Protein AF-A0A494R2I3-F1 (afdb_monomer)

Secondary structure (DSSP, 8-state):
-HHHHHHHHHHHHHHHHHHHHHHHHHHHHHHHHHHHH----HHHHHHHHHHHHHHHHHHHHHHHHHHHHHSTTTTTS-HHHHHHHHHHHHHHHHHHHHHHHHHHHHHHHHHT---

Solvent-accessible surface area (backbone atoms only — not comparable to full-atom values): 6493 Å² total; per-residue (Å²): 106,72,69,53,74,76,38,47,66,63,51,48,53,50,50,50,50,53,41,53,58,54,50,50,56,44,55,52,51,50,50,56,44,30,74,74,69,70,55,87,54,67,69,57,55,49,48,57,54,48,54,55,51,52,47,53,50,41,48,53,52,44,51,53,51,52,53,53,68,70,32,76,83,46,72,80,49,60,76,65,60,56,54,52,51,54,53,48,49,52,49,45,51,51,51,51,52,48,54,43,50,54,49,52,52,54,43,57,54,58,74,64,62,71,134

Structure (mmCIF, N/CA/C/O backbone):
data_AF-A0A494R2I3-F1
#
_entry.id   AF-A0A494R2I3-F1
#
loop_
_atom_site.group_PDB
_atom_site.id
_atom_site.type_symbol
_atom_site.label_atom_id
_atom_site.label_alt_id
_atom_site.label_comp_id
_atom_site.label_asym_id
_atom_site.label_entity_id
_atom_site.label_seq_id
_atom_site.pdbx_PDB_ins_code
_atom_site.Cartn_x
_atom_site.Cartn_y
_atom_site.Cartn_z
_atom_site.occupancy
_atom_site.B_iso_or_equiv
_atom_site.auth_seq_id
_atom_site.auth_comp_id
_atom_site.auth_asym_id
_atom_site.auth_atom_id
_atom_site.pdbx_PDB_model_num
ATOM 1 N N . MET A 1 1 ? 0.452 6.190 -21.413 1.00 60.91 1 MET A N 1
ATOM 2 C CA . MET A 1 1 ? 1.618 5.626 -20.702 1.00 60.91 1 MET A CA 1
ATOM 3 C C . MET A 1 1 ? 2.477 6.719 -20.075 1.00 60.91 1 MET A C 1
ATOM 5 O O . MET A 1 1 ? 2.446 6.794 -18.862 1.00 60.91 1 MET A O 1
ATOM 9 N N . LYS A 1 2 ? 3.069 7.666 -20.832 1.00 74.06 2 LYS A N 1
ATOM 10 C CA . LYS A 1 2 ? 3.988 8.705 -20.293 1.00 74.06 2 LYS A CA 1
ATOM 11 C C . LYS A 1 2 ? 3.592 9.369 -18.961 1.00 74.06 2 LYS A C 1
ATOM 13 O O . LYS A 1 2 ? 4.449 9.544 -18.105 1.00 74.06 2 LYS A O 1
ATOM 18 N N . PHE A 1 3 ? 2.323 9.750 -18.779 1.00 81.19 3 PHE A N 1
ATOM 19 C CA . PHE A 1 3 ? 1.869 10.332 -17.509 1.00 81.19 3 PHE A CA 1
ATOM 20 C C . PHE A 1 3 ? 1.946 9.331 -16.351 1.00 81.19 3 PHE A C 1
ATOM 22 O O . PHE A 1 3 ? 2.458 9.676 -15.290 1.00 81.19 3 PHE A O 1
ATOM 29 N N . LEU A 1 4 ? 1.446 8.109 -16.559 1.00 77.25 4 LEU A N 1
ATOM 30 C CA . LEU A 1 4 ? 1.472 7.061 -15.546 1.00 77.25 4 LEU A CA 1
ATOM 31 C C . LEU A 1 4 ? 2.921 6.672 -15.247 1.00 77.25 4 LEU A C 1
ATOM 33 O O . LEU A 1 4 ? 3.301 6.698 -14.091 1.00 77.25 4 LEU A O 1
ATOM 37 N N . ASP A 1 5 ? 3.761 6.455 -16.259 1.00 79.62 5 ASP A N 1
ATOM 38 C CA . ASP A 1 5 ? 5.173 6.088 -16.064 1.00 79.62 5 ASP A CA 1
ATOM 39 C C . ASP A 1 5 ? 5.940 7.125 -15.230 1.00 79.62 5 ASP A C 1
ATOM 41 O O . ASP A 1 5 ? 6.712 6.769 -14.342 1.00 79.62 5 ASP A O 1
ATOM 45 N N . ALA A 1 6 ? 5.694 8.416 -15.476 1.00 87.69 6 ALA A N 1
ATOM 46 C CA . ALA A 1 6 ? 6.367 9.504 -14.772 1.00 87.69 6 ALA A CA 1
ATOM 47 C C . ALA A 1 6 ? 5.837 9.742 -13.347 1.00 87.69 6 ALA A C 1
ATOM 49 O O . ALA A 1 6 ? 6.560 10.275 -12.510 1.00 87.69 6 ALA A O 1
ATOM 50 N N . ASN A 1 7 ? 4.581 9.378 -13.065 1.00 93.62 7 ASN A N 1
ATOM 51 C CA . ASN A 1 7 ? 3.911 9.737 -11.810 1.00 93.62 7 ASN A CA 1
ATOM 52 C C . ASN A 1 7 ? 3.493 8.537 -10.957 1.00 93.62 7 ASN A C 1
ATOM 54 O O . ASN A 1 7 ? 3.040 8.739 -9.834 1.00 93.62 7 ASN A O 1
ATOM 58 N N . LEU A 1 8 ? 3.638 7.300 -11.439 1.00 94.19 8 LEU A N 1
ATOM 59 C CA . LEU A 1 8 ? 3.116 6.103 -10.777 1.00 94.19 8 LEU A CA 1
ATOM 60 C C . LEU A 1 8 ? 3.629 5.970 -9.343 1.00 94.19 8 LEU A C 1
ATOM 62 O O . LEU A 1 8 ? 2.845 5.693 -8.440 1.00 94.19 8 LEU A O 1
ATOM 66 N N . ILE A 1 9 ? 4.922 6.206 -9.120 1.00 95.69 9 ILE A N 1
ATOM 67 C CA . ILE A 1 9 ? 5.511 6.124 -7.779 1.00 95.69 9 ILE A CA 1
ATOM 68 C C . ILE A 1 9 ? 4.927 7.203 -6.858 1.00 95.69 9 ILE A C 1
ATOM 70 O O . ILE A 1 9 ? 4.490 6.885 -5.754 1.00 95.69 9 ILE A O 1
ATOM 74 N N . ASN A 1 10 ? 4.817 8.449 -7.331 1.00 96.69 10 ASN A N 1
ATOM 75 C CA . ASN A 1 10 ? 4.196 9.539 -6.569 1.00 96.69 10 ASN A CA 1
ATOM 76 C C . ASN A 1 10 ? 2.727 9.245 -6.238 1.00 96.69 10 ASN A C 1
ATOM 78 O O . ASN A 1 10 ? 2.290 9.479 -5.110 1.00 96.69 10 ASN A O 1
ATOM 82 N N . LEU A 1 11 ? 1.970 8.702 -7.195 1.00 96.38 11 LEU A N 1
ATOM 83 C CA . LEU A 1 11 ? 0.582 8.297 -6.989 1.00 96.38 11 LEU A CA 1
ATOM 84 C C . LEU A 1 11 ? 0.483 7.181 -5.945 1.00 96.38 11 LEU A C 1
ATOM 86 O O . LEU A 1 11 ? -0.336 7.280 -5.037 1.00 96.38 11 LEU A O 1
ATOM 90 N N . GLN A 1 12 ? 1.329 6.151 -6.012 1.00 96.25 12 GLN A N 1
ATOM 91 C CA . GLN A 1 12 ? 1.299 5.070 -5.025 1.00 96.25 12 GLN A CA 1
ATOM 92 C C . GLN A 1 12 ? 1.712 5.525 -3.619 1.00 96.25 12 GLN A C 1
ATOM 94 O O . GLN A 1 12 ? 1.067 5.132 -2.649 1.00 96.25 12 GLN A O 1
ATOM 99 N N . ILE A 1 13 ? 2.722 6.392 -3.493 1.00 96.81 13 ILE A N 1
ATOM 100 C CA . ILE A 1 13 ? 3.106 6.987 -2.202 1.00 96.81 13 ILE A CA 1
ATOM 101 C C . ILE A 1 13 ? 1.960 7.839 -1.644 1.00 96.81 13 ILE A C 1
ATOM 103 O O . ILE A 1 13 ? 1.656 7.770 -0.455 1.00 96.81 13 ILE A O 1
ATOM 107 N N . THR A 1 14 ? 1.278 8.596 -2.507 1.00 97.06 14 THR A N 1
ATOM 108 C CA . THR A 1 14 ? 0.104 9.391 -2.123 1.00 97.06 14 THR A CA 1
ATOM 109 C C . THR A 1 14 ? -1.030 8.491 -1.624 1.00 97.06 14 THR A C 1
ATOM 111 O O . THR A 1 14 ? -1.605 8.758 -0.570 1.00 97.06 14 THR A O 1
ATOM 114 N N . LEU A 1 15 ? -1.321 7.388 -2.323 1.00 96.12 15 LEU A N 1
ATOM 115 C CA . LEU A 1 15 ? -2.313 6.400 -1.887 1.00 96.12 15 LEU A CA 1
ATOM 116 C C . LEU A 1 15 ? -1.936 5.770 -0.539 1.00 96.12 15 LEU A C 1
ATOM 118 O O . LEU A 1 15 ? -2.807 5.624 0.316 1.00 96.12 15 LEU A O 1
ATOM 122 N N . LEU A 1 16 ? -0.659 5.442 -0.319 1.00 96.31 16 LEU A N 1
ATOM 123 C CA . LEU A 1 16 ? -0.176 4.909 0.957 1.00 96.31 16 LEU A CA 1
ATOM 124 C C . LEU A 1 16 ? -0.357 5.914 2.100 1.00 96.31 16 LEU A C 1
ATOM 126 O O . LEU A 1 16 ? -0.781 5.531 3.191 1.00 96.31 16 LEU A O 1
ATOM 130 N N . ALA A 1 17 ? -0.063 7.193 1.858 1.00 95.94 17 ALA A N 1
ATOM 131 C CA . ALA A 1 17 ? -0.239 8.249 2.850 1.00 95.94 17 ALA A CA 1
ATOM 132 C C . ALA A 1 17 ? -1.716 8.413 3.242 1.00 95.94 17 ALA A C 1
ATOM 134 O O . ALA A 1 17 ? -2.035 8.423 4.432 1.00 95.94 17 ALA A O 1
ATOM 135 N N . ILE A 1 18 ? -2.619 8.462 2.255 1.00 94.81 18 ILE A N 1
ATOM 136 C CA . ILE A 1 18 ? -4.072 8.524 2.484 1.00 94.81 18 ILE A CA 1
ATOM 137 C C . ILE A 1 18 ? -4.533 7.297 3.278 1.00 94.81 18 ILE A C 1
ATOM 139 O O . ILE A 1 18 ? -5.219 7.436 4.293 1.00 94.81 18 ILE A O 1
ATOM 143 N N . ASN A 1 19 ? -4.119 6.102 2.850 1.00 92.44 19 ASN A N 1
ATOM 144 C CA . ASN A 1 19 ? -4.495 4.852 3.495 1.00 92.44 19 ASN A CA 1
ATOM 145 C C . ASN A 1 19 ? -4.027 4.817 4.960 1.00 92.44 19 ASN A C 1
ATOM 147 O O . ASN A 1 19 ? -4.826 4.579 5.861 1.00 92.44 19 ASN A O 1
ATOM 151 N N . THR A 1 20 ? -2.765 5.168 5.216 1.00 92.94 20 THR A N 1
ATOM 152 C CA . THR A 1 20 ? -2.176 5.197 6.564 1.00 92.94 20 THR A CA 1
ATOM 153 C C . THR A 1 20 ? -2.868 6.213 7.473 1.00 92.94 20 THR A C 1
ATOM 155 O O . THR A 1 20 ? -3.184 5.896 8.620 1.00 92.94 20 THR A O 1
ATOM 158 N N . ALA A 1 21 ? -3.154 7.418 6.969 1.00 92.94 21 ALA A N 1
ATOM 159 C CA . ALA A 1 21 ? -3.869 8.443 7.727 1.00 92.94 21 ALA A CA 1
ATOM 160 C C . ALA A 1 21 ? -5.283 7.974 8.109 1.00 92.94 21 ALA A C 1
ATOM 162 O O . ALA A 1 21 ? -5.699 8.098 9.261 1.00 92.94 21 ALA A O 1
ATOM 163 N N . SER A 1 22 ? -6.001 7.378 7.156 1.00 90.94 22 SER A N 1
ATOM 164 C CA . SER A 1 22 ? -7.358 6.875 7.370 1.00 90.94 22 SER A CA 1
ATOM 165 C C . SER A 1 22 ? -7.400 5.667 8.324 1.00 90.94 22 SER A C 1
ATOM 167 O O . SER A 1 22 ? -8.235 5.622 9.230 1.00 90.94 22 SER A O 1
ATOM 169 N N . ALA A 1 23 ? -6.438 4.745 8.214 1.00 90.94 23 ALA A N 1
ATOM 170 C CA . ALA A 1 23 ? -6.268 3.628 9.137 1.00 90.94 23 ALA A CA 1
ATOM 171 C C . ALA A 1 23 ? -5.964 4.111 10.564 1.00 90.94 23 ALA A C 1
ATOM 173 O O . ALA A 1 23 ? -6.522 3.576 11.519 1.00 90.94 23 ALA A O 1
ATOM 174 N N . GLY A 1 24 ? -5.146 5.157 10.726 1.00 90.81 24 GLY A N 1
ATOM 175 C CA . GLY A 1 24 ? -4.850 5.754 12.032 1.00 90.81 24 GLY A CA 1
ATOM 176 C C . GLY A 1 24 ? -6.103 6.225 12.779 1.00 90.81 24 GLY A C 1
ATOM 177 O O . GLY A 1 24 ? -6.253 5.946 13.970 1.00 90.81 24 GLY A O 1
ATOM 178 N N . ILE A 1 25 ? -7.046 6.858 12.071 1.00 89.19 25 ILE A N 1
ATOM 179 C CA . ILE A 1 25 ? -8.339 7.284 12.638 1.00 89.19 25 ILE A CA 1
ATOM 180 C C . ILE A 1 25 ? -9.119 6.076 13.167 1.00 89.19 25 ILE A C 1
ATOM 182 O O . ILE A 1 25 ? -9.671 6.110 14.267 1.00 89.19 25 ILE A O 1
ATOM 186 N N . VAL A 1 26 ? -9.151 4.987 12.405 1.00 90.06 26 VAL A N 1
ATOM 187 C CA . VAL A 1 26 ? -9.926 3.799 12.767 1.00 90.06 26 VAL A CA 1
ATOM 188 C C . VAL A 1 26 ? -9.294 2.978 13.864 1.00 90.06 26 VAL A C 1
ATOM 190 O O . VAL A 1 26 ? -10.007 2.548 14.765 1.00 90.06 26 VAL A O 1
ATOM 193 N N . LEU A 1 27 ? -7.975 2.823 13.855 1.00 91.19 27 LEU A N 1
ATOM 194 C CA . LEU A 1 27 ? -7.258 2.192 14.957 1.00 91.19 27 LEU A CA 1
ATOM 195 C C . LEU A 1 27 ? -7.492 2.952 16.271 1.00 91.19 27 LEU A C 1
ATOM 197 O O . LEU A 1 27 ? -7.687 2.322 17.309 1.00 91.19 27 LEU A O 1
ATOM 201 N N . SER A 1 28 ? -7.565 4.290 16.227 1.00 90.56 28 SER A N 1
ATOM 202 C CA . SER A 1 28 ? -7.935 5.097 17.397 1.00 90.56 28 SER A CA 1
ATOM 203 C C . SER A 1 28 ? -9.353 4.786 17.882 1.00 90.56 28 SER A C 1
ATOM 205 O O . SER A 1 28 ? -9.558 4.563 19.072 1.00 90.56 28 SER A O 1
ATOM 207 N N . ARG A 1 29 ? -10.336 4.715 16.973 1.00 88.75 29 ARG A N 1
ATOM 208 C CA . ARG A 1 29 ? -11.727 4.384 17.332 1.00 88.75 29 ARG A CA 1
ATOM 209 C C . ARG A 1 29 ? -11.880 2.965 17.860 1.00 88.75 29 ARG A C 1
ATOM 211 O O . ARG A 1 29 ? -12.570 2.766 18.852 1.00 88.75 29 ARG A O 1
ATOM 218 N N . MET A 1 30 ? -11.213 1.989 17.249 1.00 90.62 30 MET A N 1
ATOM 219 C CA . MET A 1 30 ? -11.179 0.624 17.771 1.00 90.62 30 MET A CA 1
ATOM 220 C C . MET A 1 30 ? -10.652 0.612 19.203 1.00 90.62 30 MET A C 1
ATOM 222 O O . MET A 1 30 ? -11.266 -0.010 20.058 1.00 90.62 30 MET A O 1
ATOM 226 N N . ARG A 1 31 ? -9.561 1.334 19.484 1.00 90.50 31 ARG A N 1
ATOM 227 C CA . ARG A 1 31 ? -8.974 1.399 20.826 1.00 90.50 31 ARG A CA 1
ATOM 228 C C . ARG A 1 31 ? -9.945 1.962 21.864 1.00 90.50 31 ARG A C 1
ATOM 230 O O . ARG A 1 31 ? -10.090 1.367 22.925 1.00 90.50 31 ARG A O 1
ATOM 237 N N . GLU A 1 32 ? -10.684 3.017 21.523 1.00 90.00 32 GLU A N 1
ATOM 238 C CA . GLU A 1 32 ? -11.761 3.542 22.377 1.00 90.00 32 GLU A CA 1
ATOM 239 C C . GLU A 1 32 ? -12.856 2.492 22.650 1.00 90.00 32 GLU A C 1
ATOM 241 O O . GLU A 1 32 ? -13.370 2.407 23.765 1.00 90.00 32 GLU A O 1
ATOM 246 N N . ILE A 1 33 ? -13.226 1.683 21.649 1.00 89.06 33 ILE A N 1
ATOM 247 C CA . ILE A 1 33 ? -14.230 0.616 21.800 1.00 89.06 33 ILE A CA 1
ATOM 248 C C . ILE A 1 33 ? -13.689 -0.530 22.670 1.00 89.06 33 ILE A C 1
ATOM 250 O O . ILE A 1 33 ? -14.429 -1.050 23.504 1.00 89.06 33 ILE A O 1
ATOM 254 N N . ILE A 1 34 ? -12.414 -0.911 22.514 1.00 90.88 34 ILE A N 1
ATOM 255 C CA . ILE A 1 34 ? -11.746 -1.924 23.354 1.00 90.88 34 ILE A CA 1
ATOM 256 C C . ILE A 1 34 ? -11.781 -1.482 24.819 1.00 90.88 34 ILE A C 1
ATOM 258 O O . ILE A 1 34 ? -12.192 -2.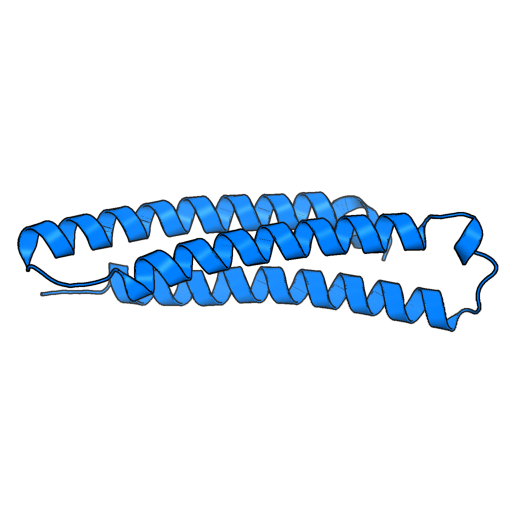253 25.681 1.00 90.88 34 ILE A O 1
ATOM 262 N N . GLU A 1 35 ? -11.409 -0.230 25.092 1.00 90.38 35 GLU A N 1
ATOM 263 C CA . GLU A 1 35 ? -11.365 0.324 26.450 1.00 90.38 35 GLU A CA 1
ATOM 264 C C . GLU A 1 35 ? -12.755 0.409 27.102 1.00 90.38 35 GLU A C 1
ATOM 266 O O . GLU A 1 35 ? -12.875 0.214 28.309 1.00 90.38 35 GLU A O 1
ATOM 271 N N . LYS A 1 36 ? -13.814 0.664 26.320 1.00 89.69 36 LYS A N 1
ATOM 272 C CA . LYS A 1 36 ? -15.191 0.790 26.835 1.00 89.69 36 LYS A CA 1
ATOM 273 C C . LYS A 1 36 ? -15.936 -0.536 26.973 1.00 89.69 36 LYS A C 1
ATOM 275 O O . LYS A 1 36 ? -16.672 -0.715 27.937 1.00 89.69 36 LYS A O 1
ATOM 280 N N . ASN A 1 37 ? -15.789 -1.429 25.998 1.00 87.69 37 ASN A N 1
ATOM 281 C CA . ASN A 1 37 ? -16.642 -2.612 25.848 1.00 87.69 37 ASN A CA 1
ATOM 282 C C . ASN A 1 37 ? -15.874 -3.939 26.002 1.00 87.69 37 ASN A C 1
ATOM 284 O O . ASN A 1 37 ? -16.495 -4.998 25.972 1.00 87.69 37 ASN A O 1
ATOM 288 N N . GLY A 1 38 ? -14.539 -3.919 26.114 1.00 85.25 38 GLY A N 1
ATOM 289 C CA . GLY A 1 38 ? -13.717 -5.135 26.181 1.00 85.25 38 GLY A CA 1
ATOM 290 C C . GLY A 1 38 ? -13.705 -5.959 24.886 1.00 85.25 38 GLY A C 1
ATOM 291 O O . GLY A 1 38 ? -13.403 -7.150 24.915 1.00 85.25 38 GLY A O 1
ATOM 292 N N . ALA A 1 39 ? -14.065 -5.351 23.750 1.00 83.81 39 ALA A N 1
ATOM 293 C CA . ALA A 1 39 ? -14.057 -6.015 22.449 1.00 83.81 39 ALA A CA 1
ATOM 294 C C . ALA A 1 39 ? -12.628 -6.415 22.033 1.00 83.81 39 ALA A C 1
ATOM 296 O O . ALA A 1 39 ? -11.669 -5.727 22.371 1.00 83.81 39 ALA A O 1
ATOM 297 N N . ASN A 1 40 ? -12.478 -7.497 21.264 1.00 88.50 40 ASN A N 1
ATOM 298 C CA . ASN A 1 40 ? -11.192 -7.893 20.685 1.00 88.50 40 ASN A CA 1
ATOM 299 C C . ASN A 1 40 ? -11.167 -7.567 19.183 1.00 88.50 40 ASN A C 1
ATOM 301 O O . ASN A 1 40 ? -11.922 -8.152 18.407 1.00 88.50 40 ASN A O 1
ATOM 305 N N . PHE A 1 41 ? -10.275 -6.656 18.779 1.00 88.69 41 PHE A N 1
ATOM 306 C CA . PHE A 1 41 ? -10.035 -6.294 17.377 1.00 88.69 41 PHE A CA 1
ATOM 307 C C . PHE A 1 41 ? -8.616 -6.631 16.898 1.00 88.69 41 PHE A C 1
ATOM 309 O O . PHE A 1 41 ? -8.196 -6.124 15.859 1.00 88.69 41 PHE A O 1
ATOM 316 N N . ASP A 1 42 ? -7.866 -7.486 17.599 1.00 90.44 42 ASP A N 1
ATOM 317 C CA . ASP A 1 42 ? -6.462 -7.789 17.273 1.00 90.44 42 ASP A CA 1
ATOM 318 C C . ASP A 1 42 ? -6.295 -8.300 15.836 1.00 90.44 42 ASP A C 1
ATOM 320 O O . ASP A 1 42 ? -5.345 -7.938 15.137 1.00 90.44 42 ASP A O 1
ATOM 324 N N . LEU A 1 43 ? -7.249 -9.108 15.361 1.00 90.06 43 LEU A N 1
ATOM 325 C CA . LEU A 1 4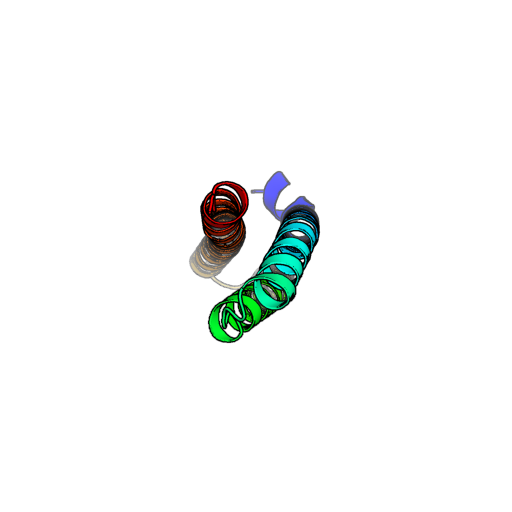3 ? -7.274 -9.589 13.979 1.00 90.06 43 LEU A CA 1
ATOM 326 C C . LEU A 1 43 ? -7.423 -8.436 12.981 1.00 90.06 43 LEU A C 1
ATOM 328 O O . LEU A 1 43 ? -6.677 -8.372 12.004 1.00 90.06 43 LEU A O 1
ATOM 332 N N . THR A 1 44 ? -8.339 -7.503 13.239 1.00 89.88 44 THR A N 1
ATOM 333 C CA . THR A 1 44 ? -8.594 -6.363 12.353 1.00 89.88 44 THR A CA 1
ATOM 334 C C . THR A 1 44 ? -7.436 -5.367 12.381 1.00 89.88 44 THR A C 1
ATOM 336 O O . THR A 1 44 ? -7.002 -4.902 11.331 1.00 89.88 44 THR A O 1
ATOM 339 N N . ILE A 1 45 ? -6.865 -5.094 13.557 1.00 91.31 45 ILE A N 1
ATOM 340 C CA . ILE A 1 45 ? -5.669 -4.253 13.714 1.00 91.31 45 ILE A CA 1
ATOM 341 C C . ILE A 1 45 ? -4.499 -4.842 12.914 1.00 91.31 45 ILE A C 1
ATOM 343 O O . ILE A 1 45 ? -3.819 -4.130 12.168 1.00 91.31 45 ILE A O 1
ATOM 347 N N . ASN A 1 46 ? -4.291 -6.158 13.010 1.00 92.62 46 ASN A N 1
ATOM 348 C CA . ASN A 1 46 ? -3.269 -6.848 12.230 1.00 92.62 46 ASN A CA 1
ATOM 349 C C . ASN A 1 46 ? -3.557 -6.817 10.722 1.00 92.62 46 ASN A C 1
ATOM 351 O O . ASN A 1 46 ? -2.612 -6.701 9.941 1.00 92.62 46 ASN A O 1
ATOM 355 N N . ALA A 1 47 ? -4.823 -6.881 10.299 1.00 91.31 47 ALA A N 1
ATOM 356 C CA . ALA A 1 47 ? -5.204 -6.751 8.893 1.00 91.31 47 ALA A CA 1
ATOM 357 C C . ALA A 1 47 ? -4.858 -5.360 8.332 1.00 91.31 47 ALA A C 1
ATOM 359 O O . ALA A 1 47 ? -4.198 -5.276 7.298 1.00 91.31 47 ALA A O 1
ATOM 360 N N . PHE A 1 48 ? -5.177 -4.280 9.056 1.00 91.88 48 PHE A N 1
ATOM 361 C CA . PHE A 1 48 ? -4.776 -2.918 8.671 1.00 91.88 48 PHE A CA 1
ATOM 362 C C . PHE A 1 48 ? -3.251 -2.779 8.554 1.00 91.88 48 PHE A C 1
ATOM 364 O O . PHE A 1 48 ? -2.745 -2.205 7.587 1.00 91.88 48 PHE A O 1
ATOM 371 N N . ARG A 1 49 ? -2.495 -3.358 9.498 1.00 92.69 49 ARG A N 1
ATOM 372 C CA . ARG A 1 49 ? -1.025 -3.373 9.433 1.00 92.69 49 ARG A CA 1
ATOM 373 C C . ARG A 1 49 ? -0.510 -4.134 8.208 1.00 92.69 49 ARG A C 1
ATOM 375 O O . ARG A 1 49 ? 0.422 -3.668 7.556 1.00 92.69 49 ARG A O 1
ATOM 382 N N . ARG A 1 50 ? -1.092 -5.297 7.898 1.00 93.25 50 ARG A N 1
ATOM 383 C CA . ARG A 1 50 ? -0.725 -6.093 6.715 1.00 93.25 50 ARG A CA 1
ATOM 384 C C . ARG A 1 50 ? -1.012 -5.339 5.422 1.00 93.25 50 ARG A C 1
ATOM 386 O O . ARG A 1 50 ? -0.123 -5.272 4.584 1.00 93.25 50 ARG A O 1
ATOM 393 N N . SER A 1 51 ? -2.169 -4.688 5.313 1.00 93.12 51 SER A N 1
ATOM 394 C CA . SER A 1 51 ? -2.527 -3.887 4.137 1.00 93.12 51 SER A CA 1
ATOM 395 C C . SER A 1 51 ? -1.527 -2.750 3.872 1.00 93.12 51 SER A C 1
ATOM 397 O O . SER A 1 51 ? -1.123 -2.523 2.730 1.00 93.12 51 SER A O 1
ATOM 399 N N . ALA A 1 52 ? -1.042 -2.077 4.924 1.00 92.94 52 ALA A N 1
ATOM 400 C CA . ALA A 1 52 ? 0.007 -1.064 4.784 1.00 92.94 52 ALA A CA 1
ATOM 401 C C . ALA A 1 52 ? 1.330 -1.658 4.263 1.00 92.94 52 ALA A C 1
ATOM 403 O O . ALA A 1 52 ? 1.975 -1.075 3.392 1.00 92.94 52 ALA A O 1
ATOM 404 N N . ILE A 1 53 ? 1.723 -2.838 4.757 1.00 95.31 53 ILE A N 1
ATOM 405 C CA . ILE A 1 53 ? 2.924 -3.546 4.288 1.00 95.31 53 ILE A CA 1
ATOM 406 C C . ILE A 1 53 ? 2.766 -3.978 2.825 1.00 95.31 53 ILE A C 1
ATOM 408 O O . ILE A 1 53 ? 3.683 -3.776 2.033 1.00 95.31 53 ILE A O 1
ATOM 412 N N . GLU A 1 54 ? 1.612 -4.523 2.440 1.00 95.12 54 GLU A N 1
ATOM 413 C CA . GLU A 1 54 ? 1.315 -4.900 1.052 1.00 95.12 54 GLU A CA 1
ATOM 414 C C . GLU A 1 54 ? 1.468 -3.714 0.101 1.00 95.12 54 GLU A C 1
ATOM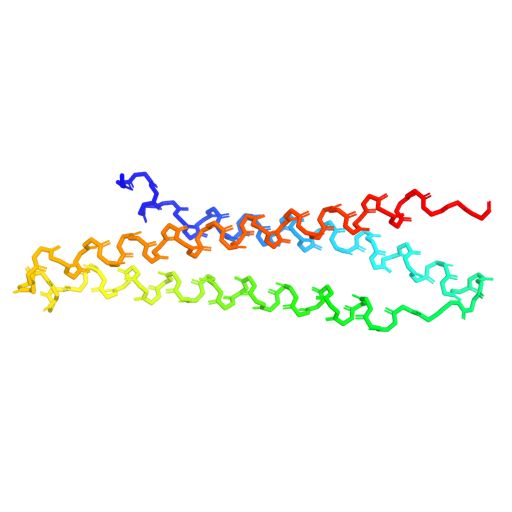 416 O O . GLU A 1 54 ? 2.089 -3.840 -0.950 1.00 95.12 54 GLU A O 1
ATOM 421 N N . GLN A 1 55 ? 0.974 -2.538 0.487 1.00 95.94 55 GLN A N 1
ATOM 422 C CA . GLN A 1 55 ? 1.082 -1.339 -0.337 1.00 95.94 55 GLN A CA 1
ATOM 423 C C . GLN A 1 55 ? 2.538 -0.853 -0.479 1.00 95.94 55 GLN A C 1
ATOM 425 O O . GLN A 1 55 ? 2.937 -0.420 -1.559 1.00 95.94 55 GLN A O 1
ATOM 430 N N . VAL A 1 56 ? 3.371 -1.004 0.559 1.00 97.31 56 VAL A N 1
ATOM 431 C CA . VAL A 1 56 ? 4.827 -0.772 0.461 1.00 97.31 56 VAL A CA 1
ATOM 432 C C . VAL A 1 56 ? 5.489 -1.770 -0.496 1.00 97.31 56 VAL A C 1
ATOM 434 O O . VAL A 1 56 ? 6.326 -1.378 -1.312 1.00 97.31 56 VAL A O 1
ATOM 437 N N . LEU A 1 57 ? 5.100 -3.047 -0.448 1.00 97.44 57 LEU A N 1
ATOM 438 C CA . LEU A 1 57 ? 5.610 -4.070 -1.367 1.00 97.44 57 LEU A CA 1
ATOM 439 C C . LEU A 1 57 ? 5.189 -3.799 -2.820 1.00 97.44 57 LEU A C 1
ATOM 441 O O . LEU A 1 57 ? 6.002 -3.969 -3.727 1.00 97.44 57 LEU A O 1
ATOM 445 N N . LEU A 1 58 ? 3.964 -3.318 -3.049 1.00 97.06 58 LEU A N 1
ATOM 446 C CA . LEU A 1 58 ? 3.482 -2.900 -4.370 1.00 97.06 58 LEU A CA 1
ATOM 447 C C . LEU A 1 58 ? 4.288 -1.713 -4.921 1.00 97.06 58 LEU A C 1
ATOM 449 O O . LEU A 1 58 ? 4.674 -1.728 -6.092 1.00 97.06 58 LEU A O 1
ATOM 453 N N . ILE A 1 59 ? 4.629 -0.729 -4.080 1.00 96.94 59 ILE A N 1
ATOM 454 C CA . ILE A 1 59 ? 5.521 0.376 -4.466 1.00 96.94 59 ILE A CA 1
ATOM 455 C C . ILE A 1 59 ? 6.895 -0.165 -4.873 1.00 96.94 59 ILE A C 1
ATOM 457 O O . ILE A 1 59 ? 7.400 0.184 -5.942 1.00 96.94 59 ILE A O 1
ATOM 461 N N . ALA A 1 60 ? 7.491 -1.043 -4.064 1.00 97.25 60 ALA A N 1
ATOM 462 C CA . ALA A 1 60 ? 8.787 -1.644 -4.373 1.00 97.25 60 ALA A CA 1
ATOM 463 C C . ALA A 1 60 ? 8.753 -2.446 -5.690 1.00 97.25 60 ALA A C 1
ATOM 465 O O . ALA A 1 60 ? 9.655 -2.316 -6.520 1.00 97.25 60 ALA A O 1
ATOM 466 N N . ALA A 1 61 ? 7.683 -3.212 -5.927 1.00 95.94 61 ALA A N 1
ATOM 467 C CA . ALA A 1 61 ? 7.473 -3.953 -7.169 1.00 95.94 61 ALA A CA 1
ATOM 468 C C . ALA A 1 61 ? 7.337 -3.024 -8.388 1.00 95.94 61 ALA A C 1
ATOM 470 O O . ALA A 1 61 ? 7.902 -3.310 -9.447 1.00 95.94 61 ALA A O 1
ATOM 471 N N . ALA A 1 62 ? 6.649 -1.886 -8.249 1.00 95.25 62 ALA A N 1
ATOM 472 C CA . ALA A 1 62 ? 6.561 -0.886 -9.311 1.00 95.25 62 ALA A CA 1
ATOM 473 C C . ALA A 1 62 ? 7.918 -0.243 -9.612 1.00 95.25 62 ALA A C 1
ATOM 475 O O . ALA A 1 62 ? 8.260 -0.088 -10.782 1.00 95.25 62 ALA A O 1
ATOM 476 N N . ILE A 1 63 ? 8.716 0.079 -8.586 1.00 94.81 63 ILE A N 1
ATOM 477 C CA . ILE A 1 63 ? 10.078 0.607 -8.764 1.00 94.81 63 ILE A CA 1
ATOM 478 C C . ILE A 1 63 ? 10.943 -0.403 -9.523 1.00 94.81 63 ILE A C 1
ATOM 480 O O . ILE A 1 63 ? 11.595 -0.034 -10.501 1.00 94.81 63 ILE A O 1
ATOM 484 N N . ALA A 1 64 ? 10.922 -1.678 -9.126 1.00 93.00 64 ALA A N 1
ATOM 485 C CA . ALA A 1 64 ? 11.674 -2.732 -9.807 1.00 93.00 64 ALA A CA 1
ATOM 486 C C . ALA A 1 64 ? 11.224 -2.905 -11.270 1.00 93.00 64 ALA A C 1
ATOM 488 O O . ALA A 1 64 ? 12.051 -3.000 -12.180 1.00 93.00 64 ALA A O 1
ATOM 489 N N . THR A 1 65 ? 9.914 -2.873 -11.518 1.00 91.62 65 THR A N 1
ATOM 490 C CA . THR A 1 65 ? 9.341 -3.009 -12.865 1.00 91.62 65 THR A CA 1
ATOM 491 C C . THR A 1 65 ? 9.679 -1.804 -13.755 1.00 91.62 65 THR A C 1
ATOM 49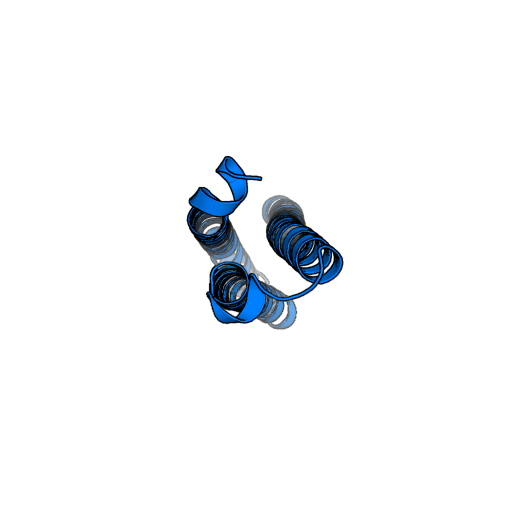3 O O . THR A 1 65 ? 10.090 -1.982 -14.896 1.00 91.62 65 THR A O 1
ATOM 496 N N . LEU A 1 66 ? 9.601 -0.570 -13.244 1.00 90.69 66 LEU A N 1
ATOM 497 C CA . LEU A 1 66 ? 10.004 0.632 -13.990 1.00 90.69 66 LEU A CA 1
ATOM 498 C C . LEU A 1 66 ? 11.513 0.664 -14.266 1.00 90.69 66 LEU A C 1
ATOM 500 O O . LEU A 1 66 ? 11.938 1.040 -15.357 1.00 90.69 66 LEU A O 1
ATOM 504 N N . THR A 1 67 ? 12.327 0.246 -13.294 1.00 89.69 67 THR A N 1
ATOM 505 C CA . THR A 1 67 ? 13.790 0.180 -13.443 1.00 89.69 67 THR A CA 1
ATOM 506 C C . THR A 1 67 ? 14.183 -0.824 -14.526 1.00 89.69 67 THR A C 1
ATOM 508 O O . THR A 1 67 ? 15.036 -0.536 -15.363 1.00 89.69 67 THR A O 1
ATOM 511 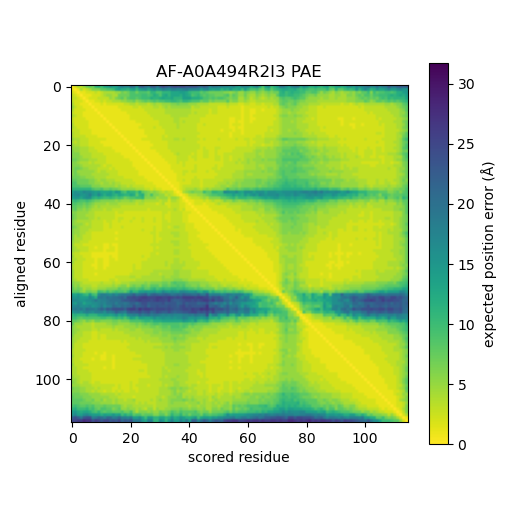N N . THR A 1 68 ? 13.533 -1.992 -14.554 1.00 86.62 68 THR A N 1
ATOM 512 C CA . THR A 1 68 ? 13.770 -3.007 -15.591 1.00 86.62 68 THR A CA 1
ATOM 513 C C . THR A 1 68 ? 13.258 -2.564 -16.961 1.00 86.62 68 THR A C 1
ATOM 515 O O . THR A 1 68 ? 13.943 -2.801 -17.952 1.00 86.62 68 THR A O 1
ATOM 518 N N . LEU A 1 69 ? 12.128 -1.855 -17.032 1.00 84.88 69 LEU A N 1
ATOM 519 C CA . LEU A 1 69 ? 11.570 -1.328 -18.282 1.00 84.88 69 LEU A CA 1
ATOM 520 C C . LEU A 1 69 ? 12.469 -0.271 -18.948 1.00 84.88 69 LEU A C 1
ATOM 522 O O . LEU A 1 69 ? 12.597 -0.252 -20.171 1.00 84.88 69 LEU A O 1
ATOM 526 N N . HIS A 1 70 ? 13.095 0.607 -18.158 1.00 81.12 70 HIS A N 1
ATOM 527 C CA . HIS A 1 70 ? 13.977 1.664 -18.670 1.00 81.12 70 HIS A CA 1
ATOM 528 C C . HIS A 1 70 ? 15.445 1.239 -18.817 1.00 81.12 70 HIS A C 1
ATOM 530 O O . HIS A 1 70 ? 16.242 1.980 -19.395 1.00 81.12 70 HIS A O 1
ATOM 536 N N . SER A 1 71 ? 15.808 0.052 -18.330 1.00 81.81 71 SER A N 1
ATOM 537 C CA . SER A 1 71 ? 17.136 -0.526 -18.521 1.00 81.81 71 SER A CA 1
ATOM 538 C C . SER A 1 71 ? 17.441 -0.736 -20.010 1.00 81.81 71 SER A C 1
ATOM 540 O O . SER A 1 71 ? 16.659 -1.343 -20.746 1.00 81.81 71 SER A O 1
ATOM 542 N N . LEU A 1 72 ? 18.623 -0.284 -20.447 1.00 63.84 72 LEU A N 1
ATOM 543 C CA . LEU A 1 72 ? 19.128 -0.459 -21.818 1.00 63.84 72 LEU A CA 1
ATOM 544 C C . LEU A 1 72 ? 19.161 -1.938 -22.248 1.00 63.84 72 LEU A C 1
ATOM 546 O O . LEU A 1 72 ? 19.014 -2.240 -23.429 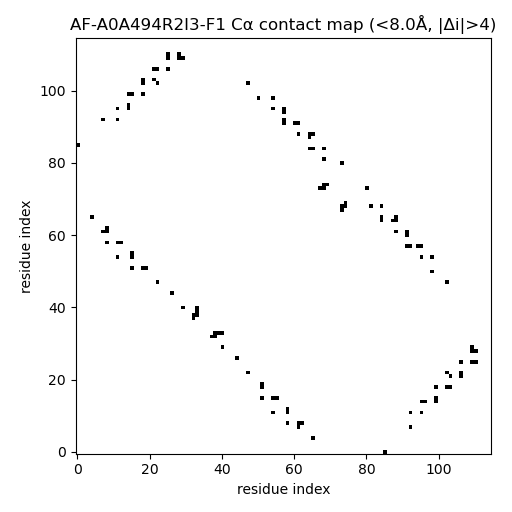1.00 63.84 72 LEU A O 1
ATOM 550 N N . THR A 1 73 ? 19.286 -2.865 -21.294 1.00 59.12 73 THR A N 1
ATOM 551 C CA . THR A 1 73 ? 19.337 -4.314 -21.536 1.00 59.12 73 THR A CA 1
ATOM 552 C C . THR A 1 73 ? 18.026 -4.872 -22.103 1.00 59.12 73 THR A C 1
ATOM 554 O O . THR A 1 73 ? 18.047 -5.869 -22.822 1.00 59.12 73 THR A O 1
ATOM 557 N N . LEU A 1 74 ? 16.885 -4.233 -21.820 1.00 56.06 74 LEU A N 1
ATOM 558 C CA . LEU A 1 74 ? 15.554 -4.691 -22.241 1.00 56.06 74 LEU A CA 1
ATOM 559 C C . LEU A 1 74 ? 15.002 -3.958 -23.468 1.00 56.06 74 LEU A C 1
ATOM 561 O O . LEU A 1 74 ? 14.054 -4.449 -24.074 1.00 56.06 74 LEU A O 1
ATOM 565 N N . GLN A 1 75 ? 15.618 -2.852 -23.900 1.00 57.97 75 GLN A N 1
ATOM 566 C CA . GLN A 1 75 ? 15.244 -2.192 -25.161 1.00 57.97 75 GLN A CA 1
ATOM 567 C C . GLN A 1 75 ? 15.526 -3.068 -26.394 1.00 57.97 75 GLN A C 1
ATOM 569 O O . GLN A 1 75 ? 14.894 -2.886 -27.431 1.00 57.97 75 GLN A O 1
ATOM 574 N N . ASN A 1 76 ? 16.423 -4.051 -26.260 1.00 56.44 76 ASN A N 1
ATOM 575 C CA . ASN A 1 76 ? 16.726 -5.045 -27.293 1.00 56.44 76 ASN A CA 1
ATOM 576 C C . ASN A 1 76 ? 15.808 -6.282 -27.246 1.00 56.44 76 ASN A C 1
ATOM 578 O O . ASN A 1 76 ? 15.894 -7.138 -28.125 1.00 56.44 76 ASN A O 1
ATOM 582 N N . PHE A 1 77 ? 14.948 -6.406 -26.229 1.00 58.19 77 PHE A N 1
ATOM 583 C CA . PHE A 1 77 ? 13.974 -7.492 -26.137 1.00 58.19 77 PHE A CA 1
ATOM 584 C C . PHE A 1 77 ? 12.684 -7.145 -26.896 1.00 58.19 77 PHE A C 1
ATOM 586 O O . PHE A 1 77 ? 12.299 -5.987 -27.027 1.00 58.19 77 PHE A O 1
ATOM 593 N N . SER A 1 78 ? 12.024 -8.180 -27.425 1.00 66.12 78 SER A N 1
ATOM 594 C CA . SER A 1 78 ? 10.847 -8.077 -28.301 1.00 66.12 78 SER A CA 1
ATOM 595 C C . SER A 1 78 ? 9.720 -7.205 -27.730 1.00 66.12 78 SER A C 1
ATOM 597 O O . SER A 1 78 ? 9.509 -7.197 -26.521 1.00 66.12 78 SER A O 1
ATOM 599 N N . LEU A 1 79 ? 8.905 -6.599 -28.603 1.00 69.56 79 LEU A N 1
ATOM 600 C CA . LEU A 1 79 ? 7.733 -5.768 -28.269 1.00 69.56 79 LEU A CA 1
ATOM 601 C C . LEU A 1 79 ? 6.838 -6.331 -27.136 1.00 69.56 79 LEU A C 1
ATOM 603 O O . LEU A 1 79 ? 6.262 -5.570 -26.363 1.00 69.56 79 LEU A O 1
ATOM 607 N N . HIS A 1 80 ? 6.753 -7.660 -27.017 1.00 77.06 80 HIS A N 1
ATOM 608 C CA . HIS A 1 80 ? 5.962 -8.366 -26.009 1.00 77.06 80 HIS A CA 1
ATOM 609 C C . HIS A 1 80 ? 6.412 -8.098 -24.565 1.00 77.06 80 HIS A C 1
ATOM 611 O O . HIS A 1 80 ? 5.561 -7.983 -23.685 1.00 77.06 80 HIS A O 1
ATOM 617 N N . THR A 1 81 ? 7.717 -7.971 -24.293 1.00 78.56 81 THR A N 1
ATOM 618 C CA . THR A 1 81 ? 8.214 -7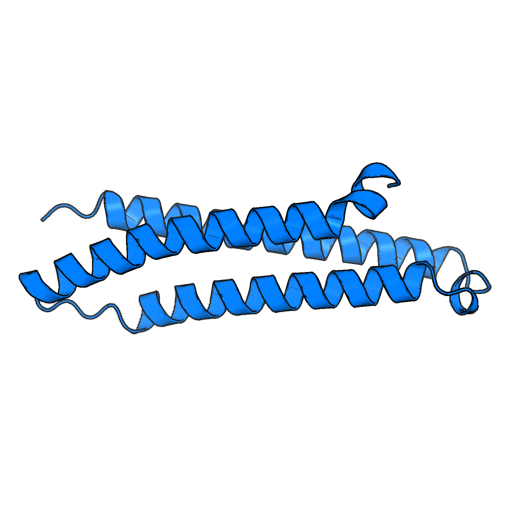.760 -22.918 1.00 78.56 81 THR A CA 1
ATOM 619 C C . THR A 1 81 ? 7.782 -6.402 -22.380 1.00 78.56 81 THR A C 1
ATOM 621 O O . THR A 1 81 ? 7.344 -6.300 -21.238 1.00 78.56 81 THR A O 1
ATOM 624 N N . LYS A 1 82 ? 7.807 -5.377 -23.237 1.00 82.25 82 LYS A N 1
ATOM 625 C CA . LYS A 1 82 ? 7.331 -4.031 -22.917 1.00 82.25 82 LYS A CA 1
ATOM 626 C C . LYS A 1 82 ? 5.848 -4.026 -22.544 1.00 82.25 82 LYS A C 1
ATOM 628 O O . LYS A 1 82 ? 5.491 -3.495 -21.497 1.00 82.25 82 LYS A O 1
ATOM 633 N N . THR A 1 83 ? 4.994 -4.643 -23.363 1.00 85.69 83 THR A N 1
ATOM 634 C CA . THR A 1 83 ? 3.547 -4.705 -23.097 1.00 85.69 83 THR A CA 1
ATOM 635 C C . THR A 1 83 ? 3.240 -5.440 -21.793 1.00 85.69 83 THR A C 1
ATOM 637 O O . THR A 1 83 ? 2.400 -4.988 -21.020 1.00 85.69 83 THR A O 1
ATOM 640 N N . VAL A 1 84 ? 3.950 -6.535 -21.503 1.00 88.44 84 VAL A N 1
ATOM 641 C CA . VAL A 1 84 ? 3.787 -7.273 -20.241 1.00 88.44 84 VAL A CA 1
ATOM 642 C C . VAL A 1 84 ? 4.167 -6.408 -19.037 1.00 88.44 84 VAL A C 1
ATOM 644 O O . VAL A 1 84 ? 3.409 -6.357 -18.071 1.00 88.44 84 VAL A O 1
ATOM 647 N N . SER A 1 85 ? 5.291 -5.687 -19.094 1.00 87.88 85 SER A N 1
ATOM 648 C CA . SER A 1 85 ? 5.702 -4.771 -18.022 1.00 87.88 85 SER A CA 1
ATOM 649 C C . SER A 1 85 ? 4.704 -3.631 -17.815 1.00 87.88 85 SER A C 1
ATOM 651 O O . SER A 1 85 ? 4.364 -3.317 -16.678 1.00 87.88 85 SER A O 1
ATOM 653 N N . GLU A 1 86 ? 4.184 -3.038 -18.890 1.00 88.94 86 GLU A N 1
ATOM 654 C CA . GLU A 1 86 ? 3.156 -1.994 -18.818 1.00 88.94 86 GLU A CA 1
ATOM 655 C C . GLU A 1 86 ? 1.850 -2.516 -18.183 1.00 88.94 86 GLU A C 1
ATOM 657 O O . GLU A 1 86 ? 1.296 -1.880 -17.282 1.00 88.94 86 GLU A O 1
ATOM 662 N N . CYS A 1 87 ? 1.386 -3.708 -18.576 1.00 91.69 87 CYS A N 1
ATOM 663 C CA . CYS A 1 87 ? 0.241 -4.368 -17.942 1.00 91.69 87 CYS A CA 1
ATOM 664 C C . CYS A 1 87 ? 0.493 -4.674 -16.459 1.00 91.69 87 CYS A C 1
ATOM 666 O O . CYS A 1 87 ? -0.405 -4.498 -15.631 1.00 91.69 87 CYS A O 1
ATOM 668 N N . LEU A 1 88 ? 1.708 -5.101 -16.107 1.00 92.88 88 LEU A N 1
ATOM 669 C CA . LEU A 1 88 ? 2.094 -5.357 -14.723 1.00 92.88 88 LEU A CA 1
ATOM 670 C C . LEU A 1 88 ? 2.051 -4.071 -13.886 1.00 92.88 88 LEU A C 1
ATOM 672 O O . LEU A 1 88 ? 1.480 -4.081 -12.800 1.00 92.88 88 LEU A O 1
ATOM 676 N N . LEU A 1 89 ? 2.569 -2.950 -14.400 1.00 93.88 89 LEU A N 1
ATOM 677 C CA . LEU A 1 89 ? 2.513 -1.649 -13.721 1.00 93.88 89 LEU A CA 1
ATOM 678 C C . LEU A 1 89 ? 1.073 -1.182 -13.478 1.00 93.88 89 LEU A C 1
ATOM 680 O O . LEU A 1 89 ? 0.755 -0.722 -12.380 1.00 93.88 89 LEU A O 1
ATOM 684 N N . ILE A 1 90 ? 0.191 -1.342 -14.470 1.00 93.81 90 ILE A N 1
ATOM 685 C CA . ILE A 1 90 ? -1.240 -1.041 -14.320 1.00 93.81 90 ILE A CA 1
ATOM 686 C C . ILE A 1 90 ? -1.868 -1.946 -13.258 1.00 93.81 90 ILE A C 1
ATOM 688 O O . ILE A 1 90 ? -2.614 -1.464 -12.409 1.00 93.81 90 ILE A O 1
ATOM 692 N N . THR A 1 91 ? -1.542 -3.238 -13.264 1.00 95.44 91 THR A N 1
ATOM 693 C CA . THR A 1 91 ? -2.060 -4.198 -12.281 1.00 95.44 91 THR A CA 1
ATOM 694 C C . THR A 1 91 ? -1.629 -3.822 -10.866 1.00 95.44 91 THR A C 1
ATOM 696 O O . THR A 1 91 ? -2.466 -3.760 -9.973 1.00 95.44 91 THR A O 1
ATOM 699 N N . ILE A 1 92 ? -0.352 -3.48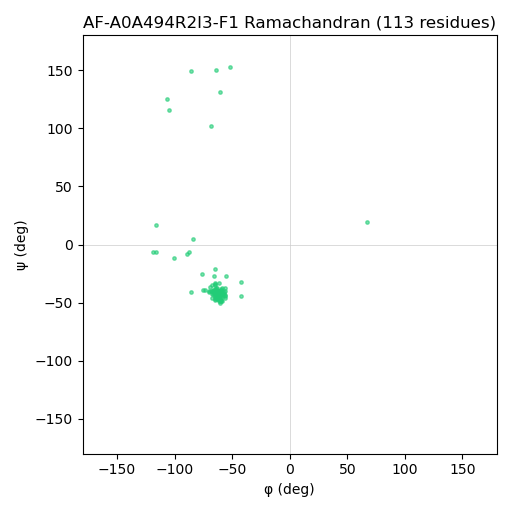2 -10.664 1.00 95.50 92 ILE A N 1
ATOM 700 C CA . ILE A 1 92 ? 0.163 -3.010 -9.371 1.00 95.50 92 ILE A CA 1
ATOM 701 C C . ILE A 1 92 ? -0.589 -1.751 -8.920 1.00 95.50 92 ILE A C 1
ATOM 703 O O . ILE A 1 92 ? -0.985 -1.645 -7.759 1.00 95.50 92 ILE A O 1
ATOM 707 N N . PHE A 1 93 ? -0.821 -0.805 -9.834 1.00 95.62 93 PHE A N 1
ATOM 708 C CA . PHE A 1 93 ? -1.561 0.413 -9.520 1.00 95.62 93 PHE A CA 1
ATOM 709 C C . PHE A 1 93 ? -3.008 0.128 -9.099 1.00 95.62 93 PHE A C 1
ATOM 711 O O . PHE A 1 93 ? -3.473 0.662 -8.091 1.00 95.62 93 PHE A O 1
ATOM 718 N N . LEU A 1 94 ? -3.704 -0.742 -9.835 1.00 96.38 94 LEU A N 1
ATOM 719 C CA . LEU A 1 94 ? -5.068 -1.156 -9.514 1.00 96.38 94 LEU A CA 1
ATOM 720 C C . LEU A 1 94 ? -5.139 -1.883 -8.168 1.00 96.38 94 LEU A C 1
ATOM 722 O O . LEU A 1 94 ? -6.044 -1.597 -7.389 1.00 96.38 94 LEU A O 1
ATOM 726 N N . SER A 1 95 ? -4.169 -2.744 -7.850 1.00 96.06 95 SER A N 1
ATOM 727 C CA . SER A 1 95 ? -4.076 -3.392 -6.536 1.00 96.06 95 SER A CA 1
ATOM 728 C C . SER A 1 95 ? -3.921 -2.373 -5.404 1.00 96.06 95 SER A C 1
ATOM 730 O O . SER A 1 95 ? -4.590 -2.485 -4.380 1.00 96.06 95 SER A O 1
ATOM 732 N N . SER A 1 96 ? -3.116 -1.323 -5.596 1.00 95.56 96 SER A N 1
ATOM 733 C CA . SER A 1 96 ? -2.980 -0.237 -4.613 1.00 95.56 96 SER A CA 1
ATOM 734 C C . SER A 1 96 ? -4.285 0.551 -4.413 1.00 95.56 96 SER A C 1
ATOM 736 O O . SER A 1 96 ? -4.607 0.922 -3.284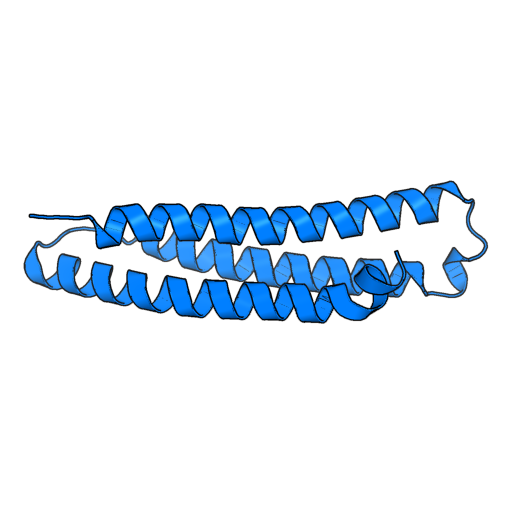 1.00 95.56 96 SER A O 1
ATOM 738 N N . ILE A 1 97 ? -5.063 0.784 -5.478 1.00 95.88 97 ILE A N 1
ATOM 739 C CA . ILE A 1 97 ? -6.401 1.398 -5.378 1.00 95.88 97 ILE A CA 1
ATOM 740 C C . ILE A 1 97 ? -7.372 0.462 -4.651 1.00 95.88 97 ILE A C 1
ATOM 742 O O . ILE A 1 97 ? -8.136 0.914 -3.799 1.00 95.88 97 ILE A O 1
ATOM 746 N N . TYR A 1 98 ? -7.338 -0.832 -4.966 1.00 95.62 98 TYR A N 1
ATOM 747 C CA . TYR A 1 98 ? -8.201 -1.827 -4.339 1.00 95.62 98 TYR A CA 1
ATOM 748 C C . TYR A 1 98 ? -7.945 -1.929 -2.832 1.00 95.62 98 TYR A C 1
ATOM 750 O O . TYR A 1 98 ? -8.896 -1.895 -2.055 1.00 95.62 98 TYR A O 1
ATOM 758 N N . ASN A 1 99 ? -6.678 -1.943 -2.408 1.00 93.25 99 ASN A N 1
ATOM 759 C CA . ASN A 1 99 ? -6.318 -1.935 -0.988 1.00 93.25 99 ASN A CA 1
ATOM 760 C C . ASN A 1 99 ? -6.844 -0.687 -0.268 1.00 93.25 99 ASN A C 1
ATOM 762 O O . ASN A 1 99 ? -7.375 -0.786 0.837 1.00 93.25 99 ASN A O 1
ATOM 766 N N . LEU A 1 100 ? -6.752 0.488 -0.901 1.00 93.56 100 LEU A N 1
ATOM 767 C CA . LEU A 1 100 ? -7.338 1.706 -0.344 1.00 93.56 100 LEU A CA 1
ATOM 768 C C . LEU A 1 100 ? -8.867 1.593 -0.220 1.00 93.56 100 LEU A C 1
ATOM 770 O O . LEU A 1 100 ? -9.431 2.001 0.793 1.00 93.56 100 LEU A O 1
ATOM 774 N N . TYR A 1 101 ? -9.539 1.045 -1.234 1.00 93.56 101 TYR A N 1
ATOM 775 C CA . TYR A 1 101 ? -10.990 0.865 -1.231 1.00 93.56 101 TYR A CA 1
ATOM 776 C C . TYR A 1 101 ? -11.460 -0.106 -0.141 1.00 93.56 101 TYR A C 1
ATOM 778 O O . TYR A 1 101 ? -12.420 0.193 0.571 1.00 93.56 101 TYR A O 1
ATOM 786 N N . ASP A 1 102 ? -10.782 -1.244 0.015 1.00 91.19 102 ASP A N 1
ATOM 787 C CA . ASP A 1 102 ? -11.119 -2.237 1.034 1.00 91.19 102 ASP A CA 1
ATOM 788 C C . ASP A 1 102 ? -10.970 -1.660 2.448 1.00 91.19 102 ASP A C 1
ATOM 790 O O . ASP A 1 102 ? -11.902 -1.720 3.257 1.00 91.19 102 ASP A O 1
ATOM 794 N N . ASN A 1 103 ? -9.864 -0.954 2.700 1.00 89.94 103 ASN A N 1
ATOM 795 C CA . ASN A 1 103 ? -9.673 -0.246 3.961 1.00 89.94 103 ASN A CA 1
ATOM 796 C C . ASN A 1 103 ? -10.755 0.816 4.169 1.00 89.94 103 ASN A C 1
ATOM 798 O O . ASN A 1 103 ? -11.374 0.841 5.228 1.00 89.94 103 ASN A O 1
ATOM 802 N N . ALA A 1 104 ? -11.067 1.640 3.164 1.00 89.62 104 ALA A N 1
ATOM 803 C CA . ALA A 1 104 ? -12.125 2.643 3.273 1.00 89.62 104 ALA A CA 1
ATOM 804 C C . ALA A 1 104 ? -13.483 2.023 3.652 1.00 89.62 104 ALA A C 1
ATOM 806 O O . ALA A 1 104 ? -14.192 2.566 4.501 1.00 89.62 104 ALA A O 1
ATOM 807 N N . ARG A 1 105 ? -13.840 0.857 3.096 1.00 89.38 105 ARG A N 1
ATOM 808 C CA . ARG A 1 105 ? -15.062 0.136 3.490 1.00 89.38 105 ARG A CA 1
ATOM 809 C C . ARG A 1 105 ? -15.032 -0.298 4.951 1.00 89.38 105 ARG A C 1
ATOM 811 O O . ARG A 1 105 ? -16.021 -0.087 5.653 1.00 89.38 105 ARG A O 1
ATOM 818 N N . ALA A 1 106 ? -13.920 -0.864 5.417 1.00 85.81 106 ALA A N 1
ATOM 819 C CA . ALA A 1 106 ? -13.762 -1.241 6.820 1.00 85.81 106 ALA A CA 1
ATOM 820 C C . ALA A 1 106 ? -13.908 -0.025 7.750 1.00 85.81 106 ALA A C 1
ATOM 822 O O . ALA A 1 106 ? -14.553 -0.111 8.798 1.00 85.81 106 ALA A O 1
ATOM 823 N N . ILE A 1 107 ? -13.391 1.133 7.328 1.00 86.44 107 ILE A N 1
ATOM 824 C CA . ILE A 1 107 ? -13.533 2.390 8.062 1.00 86.44 107 ILE A CA 1
ATOM 825 C C . ILE A 1 107 ? -14.999 2.796 8.201 1.00 86.44 107 ILE A C 1
ATOM 827 O O . ILE A 1 107 ? -15.445 3.086 9.311 1.00 86.44 107 ILE A O 1
ATOM 831 N N . PHE A 1 108 ? -15.771 2.777 7.112 1.00 86.00 108 PHE A N 1
ATOM 832 C CA . PHE A 1 108 ? -17.192 3.129 7.168 1.00 86.00 108 PHE A CA 1
ATOM 833 C C . PHE A 1 108 ? -18.001 2.206 8.080 1.00 86.00 108 PHE A C 1
ATOM 835 O O . PHE A 1 108 ? -18.942 2.668 8.723 1.00 86.00 108 PHE A O 1
ATOM 842 N N . ILE A 1 109 ? -17.640 0.925 8.165 1.00 85.31 109 ILE A N 1
ATOM 843 C CA . ILE A 1 109 ? -18.303 -0.024 9.066 1.00 85.31 109 ILE A CA 1
ATOM 844 C C . ILE A 1 109 ? -18.020 0.336 10.529 1.00 85.31 109 ILE A C 1
ATOM 846 O O . ILE A 1 109 ? -18.945 0.390 11.334 1.00 85.31 109 ILE A O 1
ATOM 850 N N . ILE A 1 110 ? -16.764 0.632 10.873 1.00 83.31 110 ILE A N 1
ATOM 851 C CA . ILE A 1 110 ? -16.362 0.909 12.261 1.00 83.31 110 ILE A CA 1
ATOM 852 C C . ILE A 1 110 ? -16.834 2.281 12.729 1.00 83.31 110 ILE A C 1
ATOM 854 O O . ILE A 1 110 ? -17.272 2.423 13.864 1.00 83.31 110 ILE A O 1
ATOM 858 N N . VAL A 1 111 ? -16.782 3.297 11.867 1.00 79.94 111 VAL A N 1
ATOM 859 C CA . VAL A 1 111 ? -17.287 4.635 12.209 1.00 79.94 111 VAL A CA 1
ATOM 860 C C . VAL A 1 111 ? -18.801 4.611 12.443 1.00 79.94 111 VAL A C 1
ATOM 862 O O . VAL A 1 111 ? -19.290 5.327 13.311 1.00 79.94 111 VAL A O 1
ATOM 865 N N . ASN A 1 112 ? -19.538 3.766 11.716 1.00 79.81 112 ASN A N 1
ATOM 866 C CA . ASN A 1 112 ? -20.972 3.564 11.932 1.00 79.81 112 ASN A CA 1
ATOM 867 C C . ASN A 1 112 ? -21.293 2.542 13.037 1.00 79.81 112 ASN A C 1
ATOM 869 O O . ASN A 1 112 ? -22.468 2.235 13.245 1.00 79.81 112 ASN A O 1
ATOM 873 N N . PHE A 1 113 ? -20.291 2.014 13.749 1.00 72.94 113 PHE A N 1
ATOM 874 C CA . PHE A 1 113 ? -20.515 1.108 14.870 1.00 72.94 113 PHE A CA 1
ATOM 875 C C . PHE A 1 113 ? -21.169 1.881 16.020 1.00 72.94 113 PHE A C 1
ATOM 877 O O . PHE A 1 113 ? -20.529 2.660 16.727 1.00 72.94 113 PHE A O 1
ATOM 884 N N . ARG A 1 114 ? -22.480 1.694 16.169 1.00 60.31 114 ARG A N 1
ATOM 885 C CA . ARG A 1 114 ? -23.299 2.316 17.207 1.00 60.31 114 ARG A CA 1
ATOM 886 C C . ARG A 1 114 ? -23.646 1.243 18.238 1.00 60.31 114 ARG A C 1
ATOM 888 O O . ARG A 1 114 ? -24.159 0.197 17.845 1.00 60.31 114 ARG A O 1
ATOM 895 N N . ASN A 1 115 ? -23.326 1.502 19.511 1.00 49.28 115 ASN A N 1
ATOM 896 C CA . ASN A 1 115 ? -23.873 0.743 20.644 1.00 49.28 115 ASN A CA 1
ATOM 897 C C . ASN A 1 115 ? -25.403 0.850 20.648 1.00 49.28 115 ASN A C 1
ATOM 899 O O . ASN A 1 115 ? -25.907 1.968 20.378 1.00 49.28 115 ASN A O 1
#

Nearest PDB structures (foldseek):
  4m70-assembly5_Q  TM=4.407E-01  e=1.968E-01  Solanum tuberosum
  4m70-assembly3_I  TM=4.303E-01  e=4.235E-01  Solanum tuberosum
  2lrl-assembly1_A  TM=3.925E-01  e=3.039E+00  Escherichia coli K-12

Sequence (115 aa):
MKFLDANLINLQITLLAINTASAGIVLSRMREIIEKNGANFDLTINAFRRSAIEQVLLIAAAIATLTTLHSLTLQNFSLHTKTVSECLLITIFLSSIYNLYDNARAIFIIVNFRN

Radius of gyration: 18.36 Å; Cα contacts (8 Å, |Δi|>4): 65; chains: 1; bounding box: 43×20×55 Å

Foldseek 3Di:
DVVCLVCVLVLLVVLLVLLVVLLVVLVVLVVVCCVVPVDDCVVVNVVSVVLSVLSVVLSVVLVVLSCVLPDPVCVPPDPVSNVVSVVSSVVSSVSSVVSSVVSVVVSVVSVPDDD

Mean predicted aligned error: 5.43 Å

pLDDT: mean 87.55, std 10.54, range [49.28, 97.44]